Protein AF-A0A953YJP1-F1 (afdb_monomer)

Radius of gyration: 21.1 Å; Cα contacts (8 Å, |Δi|>4): 18; chains: 1; bounding box: 55×34×47 Å

Mean predicted aligned error: 8.3 Å

pLDDT: mean 89.08, std 8.79, range [51.78, 98.38]

Sequence (88 aa):
MSVARPVTFSLVALALLLILGVALALQHPRFGAAPKGERLASLQGSPHYADGAFHNAVETPVLLDGESVPSIIVGNLLGRRENLRPEG

Solvent-accessible surface area (backbone atoms only — not comparable to full-atom values): 5729 Å² total; per-residue (Å²): 132,76,68,64,58,63,53,51,52,52,52,52,53,51,50,52,52,52,52,51,52,51,58,55,57,62,67,35,73,91,75,53,75,83,73,54,70,70,60,34,53,57,51,58,71,34,96,44,37,53,98,93,42,80,51,67,96,60,90,74,68,96,56,60,92,95,57,46,74,67,56,50,53,51,45,68,74,74,50,87,79,77,78,89,58,80,86,128

Secondary structure (DSSP, 8-state):
--THHHHHHHHHHHHHHHHHHHHHHHTSGGG-----HHHHHHHHTSTTEETTEE--SS---SS-TT--HHHHHHHHHHS--S-SS---

Structure (mmCIF, N/CA/C/O backbone):
data_AF-A0A953YJP1-F1
#
_entry.id   AF-A0A953YJP1-F1
#
loop_
_atom_site.group_PDB
_atom_site.id
_atom_site.type_symbol
_atom_site.label_atom_id
_atom_site.label_alt_id
_atom_site.label_comp_id
_atom_site.label_asym_id
_atom_site.label_entity_id
_atom_site.label_seq_id
_atom_site.pdbx_PDB_ins_code
_atom_site.Cartn_x
_atom_site.Cartn_y
_atom_site.Cartn_z
_atom_site.occupancy
_atom_site.B_iso_or_equiv
_atom_site.auth_seq_id
_atom_site.auth_comp_id
_atom_site.auth_asym_id
_atom_site.auth_atom_id
_atom_site.pdbx_PDB_model_num
ATOM 1 N N . MET A 1 1 ? 34.350 -5.633 -26.068 1.00 51.78 1 MET A N 1
ATOM 2 C CA . MET A 1 1 ? 33.754 -5.446 -24.723 1.00 51.78 1 MET A CA 1
ATOM 3 C C . MET A 1 1 ? 32.238 -5.507 -24.878 1.00 51.78 1 MET A C 1
ATOM 5 O O . MET A 1 1 ? 31.708 -4.748 -25.673 1.00 51.78 1 MET A O 1
ATOM 9 N N . SER A 1 2 ? 31.556 -6.466 -24.241 1.00 55.75 2 SER A N 1
ATOM 10 C CA . SER A 1 2 ? 30.112 -6.689 -24.440 1.00 55.75 2 SER A CA 1
ATOM 11 C C . SER A 1 2 ? 29.284 -5.589 -23.764 1.00 55.75 2 SER A C 1
ATOM 13 O O . SER A 1 2 ? 29.287 -5.469 -22.538 1.00 55.75 2 SER A O 1
ATOM 15 N N . VAL A 1 3 ? 28.574 -4.797 -24.572 1.00 64.19 3 VAL A N 1
ATOM 16 C CA . VAL A 1 3 ? 27.705 -3.675 -24.159 1.00 64.19 3 VAL A CA 1
ATOM 17 C C . VAL A 1 3 ? 26.516 -4.142 -23.297 1.00 64.19 3 VAL A C 1
ATOM 19 O O . VAL A 1 3 ? 25.918 -3.353 -22.575 1.00 64.19 3 VAL A O 1
ATOM 22 N N . ALA A 1 4 ? 26.215 -5.444 -23.272 1.00 69.00 4 ALA A N 1
ATOM 23 C CA . ALA A 1 4 ? 25.119 -6.000 -22.479 1.00 69.00 4 ALA A CA 1
ATOM 24 C C . ALA A 1 4 ? 25.324 -5.853 -20.957 1.00 69.00 4 ALA A C 1
ATOM 26 O O . ALA A 1 4 ? 24.359 -5.686 -20.212 1.00 69.00 4 ALA A O 1
ATOM 27 N N . ARG A 1 5 ? 26.577 -5.875 -20.478 1.00 75.12 5 ARG A N 1
ATOM 28 C CA . ARG A 1 5 ? 26.886 -5.747 -19.042 1.00 75.12 5 ARG A CA 1
ATOM 29 C C . ARG A 1 5 ? 26.532 -4.358 -18.489 1.00 75.12 5 ARG A C 1
ATOM 31 O O . ARG A 1 5 ? 25.759 -4.317 -17.536 1.00 75.12 5 ARG A O 1
ATOM 38 N N . PRO A 1 6 ? 27.007 -3.231 -19.063 1.00 80.75 6 PRO A N 1
ATOM 39 C CA . PRO A 1 6 ? 26.647 -1.904 -18.560 1.00 80.75 6 PRO A CA 1
ATOM 40 C C . PRO A 1 6 ? 25.145 -1.615 -18.668 1.00 80.75 6 PRO A C 1
ATOM 42 O O . PRO A 1 6 ? 24.579 -1.084 -17.720 1.00 80.75 6 PRO A O 1
ATOM 45 N N . VAL A 1 7 ? 24.476 -2.043 -19.747 1.00 88.75 7 VAL A N 1
ATOM 46 C CA . VAL A 1 7 ? 23.016 -1.876 -19.897 1.00 88.75 7 VAL A CA 1
ATOM 47 C C . VAL A 1 7 ? 22.253 -2.592 -18.780 1.00 88.75 7 VAL A C 1
ATOM 49 O O . VAL A 1 7 ? 21.346 -2.016 -18.185 1.00 88.75 7 VAL A O 1
ATOM 52 N N . THR A 1 8 ? 22.658 -3.818 -18.439 1.00 91.56 8 THR A N 1
ATOM 53 C CA . THR A 1 8 ? 22.049 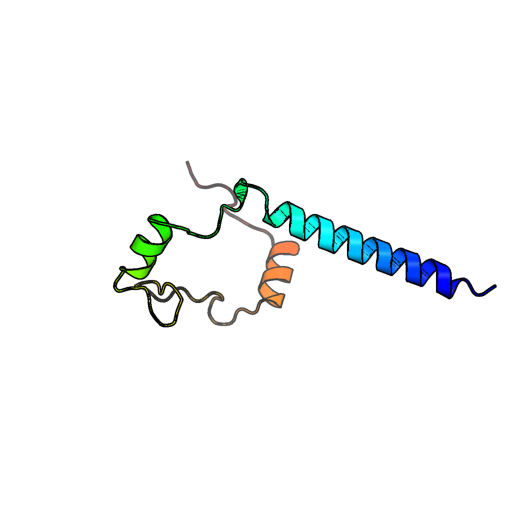-4.568 -17.331 1.00 91.56 8 THR A CA 1
ATOM 54 C C . THR A 1 8 ? 22.223 -3.828 -16.002 1.00 91.56 8 THR A C 1
ATOM 56 O O . THR A 1 8 ? 21.257 -3.681 -15.256 1.00 91.56 8 THR A O 1
ATOM 59 N N . PHE A 1 9 ? 23.418 -3.295 -15.719 1.00 93.44 9 PHE A N 1
ATOM 60 C CA . PHE A 1 9 ? 23.653 -2.513 -14.500 1.00 93.44 9 PHE A CA 1
ATOM 61 C C . PHE A 1 9 ? 22.809 -1.234 -14.453 1.00 93.44 9 PHE A C 1
ATOM 63 O O . PHE A 1 9 ? 22.241 -0.928 -13.407 1.00 93.44 9 PHE A O 1
ATOM 70 N N . SER A 1 10 ? 22.676 -0.516 -15.571 1.00 94.44 10 SER A N 1
ATOM 71 C CA . SER A 1 10 ? 21.833 0.682 -15.648 1.00 94.44 10 SER A CA 1
ATOM 72 C C . SER A 1 10 ? 20.356 0.375 -15.395 1.00 94.44 10 SER A C 1
ATOM 74 O O . SER A 1 10 ? 19.700 1.114 -14.665 1.00 94.44 10 SER A O 1
ATOM 76 N N . LEU A 1 11 ? 19.834 -0.725 -15.946 1.00 96.31 11 LEU A N 1
ATOM 77 C CA . LEU A 1 11 ? 18.446 -1.142 -15.720 1.00 96.31 11 LEU A CA 1
ATOM 78 C C . LE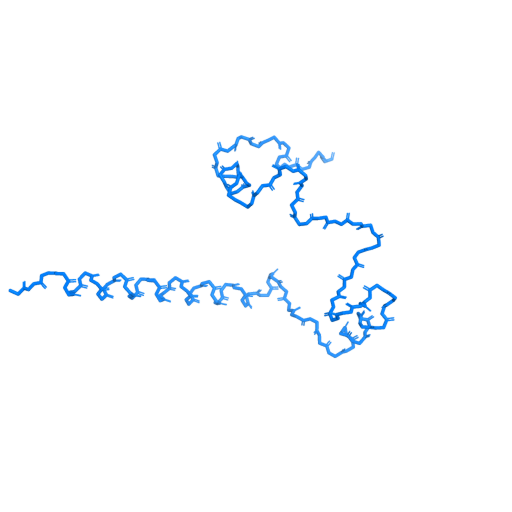U A 1 11 ? 18.193 -1.529 -14.260 1.00 96.31 11 LEU A C 1
ATOM 80 O O . LEU A 1 11 ? 17.190 -1.113 -13.683 1.00 96.31 11 LEU A O 1
ATOM 84 N N . VAL A 1 12 ? 19.116 -2.272 -13.644 1.00 96.75 12 VAL A N 1
ATOM 85 C CA . VAL A 1 12 ? 19.021 -2.625 -12.220 1.00 96.75 12 VAL A CA 1
ATOM 86 C C . VAL A 1 12 ? 19.079 -1.370 -11.349 1.00 96.75 12 VAL A C 1
ATOM 88 O O . VAL A 1 12 ? 18.264 -1.224 -10.442 1.00 96.75 12 VAL A O 1
ATOM 91 N N . ALA A 1 13 ? 19.985 -0.434 -11.643 1.00 97.06 13 ALA A N 1
ATOM 92 C CA . ALA A 1 13 ? 20.079 0.826 -10.912 1.00 97.06 13 ALA A CA 1
ATOM 93 C C . ALA A 1 13 ? 18.782 1.646 -11.014 1.00 97.06 13 ALA A C 1
ATOM 95 O O . ALA A 1 13 ? 18.289 2.137 -10.001 1.00 97.06 13 ALA A O 1
ATOM 96 N N . LEU A 1 14 ? 18.190 1.744 -12.210 1.00 97.75 14 LEU A N 1
ATOM 97 C CA . LEU A 1 14 ? 16.908 2.422 -12.405 1.00 97.75 14 LEU A CA 1
ATOM 98 C C . LEU A 1 14 ? 15.781 1.746 -11.612 1.00 97.75 14 LEU A C 1
ATOM 100 O O . LEU A 1 14 ? 15.022 2.432 -10.931 1.00 97.75 14 LEU A O 1
ATOM 104 N N . ALA A 1 15 ? 15.690 0.415 -11.654 1.00 97.81 15 ALA A N 1
ATOM 105 C CA . ALA A 1 15 ? 14.689 -0.329 -10.894 1.00 97.81 15 ALA A CA 1
ATOM 106 C C . ALA A 1 15 ? 14.832 -0.093 -9.381 1.00 97.81 15 ALA A C 1
ATOM 108 O O . ALA A 1 15 ? 13.840 0.176 -8.705 1.00 97.81 15 ALA A O 1
ATOM 109 N N . LEU A 1 16 ? 16.062 -0.116 -8.855 1.00 98.25 16 LEU A N 1
ATOM 110 C CA . LEU A 1 16 ? 16.334 0.173 -7.445 1.00 98.25 16 LEU A CA 1
ATOM 111 C C . LEU A 1 16 ? 15.950 1.609 -7.064 1.00 98.25 16 LEU A C 1
ATOM 113 O O . LEU A 1 16 ? 15.348 1.812 -6.010 1.00 98.25 16 LEU A O 1
ATOM 117 N N . LEU A 1 17 ? 16.240 2.593 -7.921 1.00 98.31 17 LEU A N 1
ATOM 118 C CA . LEU A 1 17 ? 15.836 3.985 -7.696 1.00 98.31 17 LEU A CA 1
ATOM 119 C C . LEU A 1 17 ? 14.312 4.142 -7.665 1.00 98.31 17 LEU A C 1
ATOM 121 O O . LEU A 1 17 ? 13.797 4.855 -6.806 1.00 98.31 17 LEU A O 1
ATOM 125 N N . LEU A 1 18 ? 13.585 3.458 -8.552 1.00 98.38 18 LEU A N 1
ATOM 126 C CA . LEU A 1 18 ? 12.119 3.478 -8.557 1.00 98.38 18 LEU A CA 1
ATOM 127 C C . LEU A 1 18 ? 11.539 2.831 -7.295 1.00 98.38 18 LEU A C 1
ATOM 129 O O . LEU A 1 18 ?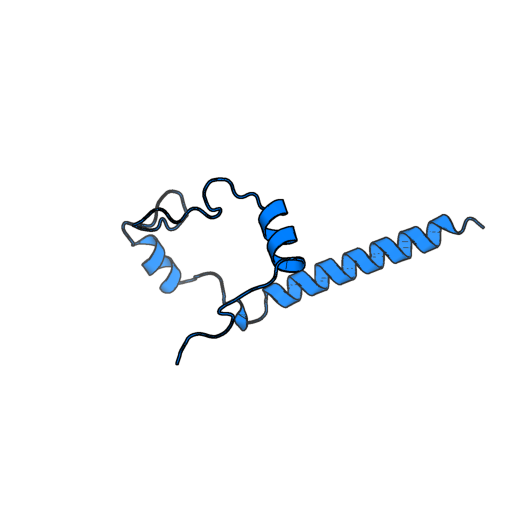 10.655 3.415 -6.671 1.00 98.38 18 LEU A O 1
ATOM 133 N N . ILE A 1 19 ? 12.060 1.670 -6.883 1.00 98.12 19 ILE A N 1
ATOM 134 C CA . ILE A 1 19 ? 11.639 0.993 -5.646 1.00 98.12 19 ILE A CA 1
ATOM 135 C C . ILE A 1 19 ? 11.872 1.903 -4.437 1.00 98.12 19 ILE A C 1
ATOM 137 O O . ILE A 1 19 ? 10.972 2.077 -3.615 1.00 98.12 19 ILE A O 1
ATOM 141 N N . LEU A 1 20 ? 13.051 2.525 -4.349 1.00 97.94 20 LEU A N 1
ATOM 142 C CA . LEU A 1 20 ? 13.375 3.459 -3.275 1.00 97.94 20 LEU A CA 1
ATOM 143 C C . LEU A 1 20 ? 12.439 4.674 -3.287 1.00 97.94 20 LEU A C 1
ATOM 145 O O . LEU A 1 20 ? 11.927 5.067 -2.240 1.00 97.94 20 LEU A O 1
ATOM 149 N N . GLY A 1 21 ? 12.172 5.239 -4.466 1.00 97.12 21 GLY A N 1
ATOM 150 C CA . GLY A 1 21 ? 11.245 6.355 -4.629 1.00 97.12 21 GLY A CA 1
ATOM 151 C C . GLY A 1 21 ? 9.834 6.019 -4.146 1.00 97.12 21 GLY A C 1
ATOM 152 O O . GLY A 1 21 ? 9.250 6.793 -3.389 1.00 97.12 21 GLY A O 1
ATOM 153 N N . VAL A 1 22 ? 9.306 4.847 -4.514 1.00 96.12 22 VAL A N 1
ATOM 154 C CA . VAL A 1 22 ? 7.996 4.367 -4.041 1.00 96.12 22 VAL A CA 1
ATOM 155 C C . VAL A 1 22 ? 8.000 4.163 -2.526 1.00 96.12 22 VAL A C 1
ATOM 157 O O . VAL A 1 22 ? 7.075 4.615 -1.855 1.00 96.12 22 VAL A O 1
ATOM 160 N N . ALA A 1 23 ? 9.041 3.540 -1.967 1.00 95.00 23 ALA A N 1
ATOM 161 C CA . ALA A 1 23 ? 9.142 3.310 -0.527 1.00 95.00 23 ALA A CA 1
ATOM 162 C C . ALA A 1 23 ? 9.111 4.626 0.270 1.00 95.00 23 ALA A C 1
ATOM 164 O O . ALA A 1 23 ? 8.375 4.735 1.250 1.00 95.00 23 ALA A O 1
ATOM 165 N N . LEU A 1 24 ? 9.850 5.644 -0.185 1.00 94.50 24 LEU A N 1
ATOM 166 C CA . LEU A 1 24 ? 9.843 6.975 0.427 1.00 94.50 24 LEU A CA 1
ATOM 167 C C . LEU A 1 24 ? 8.499 7.691 0.234 1.00 94.50 24 LEU A C 1
ATOM 169 O O . LEU A 1 24 ? 8.002 8.329 1.160 1.00 94.50 24 LEU A O 1
ATOM 173 N N . ALA A 1 25 ? 7.881 7.567 -0.944 1.00 93.19 25 ALA A N 1
ATOM 174 C CA . ALA A 1 25 ? 6.579 8.167 -1.217 1.00 93.19 25 ALA A CA 1
ATOM 175 C C . ALA A 1 25 ? 5.490 7.608 -0.288 1.00 93.19 25 ALA A C 1
ATOM 177 O O . ALA A 1 25 ? 4.704 8.382 0.254 1.00 93.19 25 ALA A O 1
ATOM 178 N N . LEU A 1 26 ? 5.477 6.294 -0.042 1.00 91.50 26 LEU A N 1
ATOM 179 C CA . LEU A 1 26 ? 4.524 5.645 0.869 1.00 91.50 26 LEU A CA 1
ATOM 180 C C . LEU A 1 26 ? 4.714 6.050 2.340 1.00 91.50 26 LEU A C 1
ATOM 182 O O . LEU A 1 26 ? 3.783 5.922 3.129 1.00 91.50 26 LEU A O 1
ATOM 186 N N . GLN A 1 27 ? 5.886 6.569 2.715 1.00 90.81 27 GLN A N 1
ATOM 187 C CA . GLN A 1 27 ? 6.145 7.116 4.053 1.00 90.81 27 GLN A CA 1
ATOM 188 C C . GLN A 1 27 ? 5.700 8.579 4.205 1.00 90.81 27 GLN A C 1
ATOM 190 O O . GLN A 1 27 ? 5.801 9.147 5.295 1.00 90.81 27 GLN A O 1
ATOM 195 N N . HIS A 1 28 ? 5.216 9.218 3.137 1.00 91.56 28 HIS A N 1
ATOM 196 C CA . HIS A 1 28 ? 4.795 10.611 3.185 1.00 91.56 28 HIS A CA 1
ATOM 197 C C . HIS A 1 28 ? 3.541 10.785 4.074 1.00 91.56 28 HIS A C 1
ATOM 199 O O . HIS A 1 28 ? 2.569 10.048 3.892 1.00 91.56 28 HIS A O 1
ATOM 205 N N . PRO A 1 29 ? 3.466 11.810 4.953 1.00 88.62 29 PRO A N 1
ATOM 206 C CA . PRO A 1 29 ? 2.356 11.987 5.903 1.00 88.62 29 PRO A CA 1
ATOM 207 C C . PRO A 1 29 ? 0.951 12.019 5.284 1.00 88.62 29 PRO A C 1
ATOM 209 O O . PRO A 1 29 ? -0.022 11.664 5.941 1.00 88.62 29 PRO A O 1
ATOM 212 N N . ARG A 1 30 ? 0.836 12.415 4.008 1.00 90.75 30 ARG A N 1
ATOM 213 C CA . ARG A 1 30 ? -0.429 12.413 3.244 1.00 90.75 30 ARG A CA 1
ATOM 214 C C . ARG A 1 30 ? -1.065 11.018 3.129 1.00 90.75 30 ARG A C 1
ATOM 216 O O . ARG A 1 30 ? -2.283 10.943 3.035 1.00 90.75 30 ARG A O 1
ATOM 223 N N . PHE A 1 31 ? -0.274 9.943 3.140 1.00 90.00 31 PHE A N 1
ATOM 224 C CA . PHE A 1 31 ? -0.791 8.567 3.135 1.00 90.00 31 PHE A CA 1
ATOM 225 C C . PHE A 1 31 ? -1.236 8.090 4.526 1.00 90.00 31 PHE A C 1
ATOM 227 O O . PHE A 1 31 ? -1.894 7.060 4.642 1.00 90.00 31 PHE A O 1
ATOM 234 N N . GLY A 1 32 ? -0.929 8.855 5.576 1.00 88.81 32 GLY A N 1
ATOM 235 C CA . GLY A 1 32 ? -1.212 8.483 6.955 1.00 88.81 32 GLY A CA 1
ATOM 236 C C . GLY A 1 32 ? -0.202 7.485 7.523 1.00 88.81 32 GLY A C 1
ATOM 237 O O . GLY A 1 32 ? 0.753 7.072 6.870 1.00 88.81 32 GLY A O 1
ATOM 238 N N . ALA A 1 33 ? -0.405 7.121 8.786 1.00 87.62 33 ALA A N 1
ATOM 239 C CA . ALA A 1 33 ? 0.422 6.156 9.497 1.00 87.62 33 ALA A CA 1
ATOM 240 C C . ALA A 1 33 ? -0.423 4.960 9.937 1.00 87.62 33 ALA A C 1
ATOM 242 O O . ALA A 1 33 ? -1.617 5.097 10.211 1.00 87.62 33 ALA A O 1
ATOM 243 N N . ALA A 1 34 ? 0.215 3.794 10.064 1.00 89.50 34 ALA A N 1
ATOM 244 C CA . ALA A 1 34 ? -0.420 2.638 10.684 1.00 89.50 34 ALA A CA 1
ATOM 245 C C . ALA A 1 34 ? -0.889 2.987 12.113 1.00 89.50 34 ALA A C 1
ATOM 247 O O . ALA A 1 34 ? -0.170 3.697 12.830 1.00 89.50 34 ALA A O 1
ATOM 248 N N . PRO A 1 35 ? -2.067 2.499 12.547 1.00 91.19 35 PRO A N 1
ATOM 249 C CA . PRO A 1 35 ? -2.580 2.774 13.882 1.00 91.19 35 PRO A CA 1
ATOM 250 C C . PRO A 1 35 ? -1.646 2.193 14.950 1.00 91.19 35 PRO A C 1
ATOM 252 O O . PRO A 1 35 ? -1.149 1.076 14.823 1.00 91.19 35 PRO A O 1
ATOM 255 N N . LYS A 1 36 ? -1.405 2.962 16.015 1.00 93.88 36 LYS A N 1
ATOM 256 C CA . LYS A 1 36 ? -0.546 2.587 17.152 1.00 93.88 36 LYS A CA 1
ATOM 257 C C . LYS A 1 36 ? -1.165 3.074 18.464 1.00 93.88 36 LYS A C 1
ATOM 259 O O . LYS A 1 36 ? -2.013 3.966 18.447 1.00 93.88 36 LYS A O 1
ATOM 264 N N . GLY A 1 37 ? -0.724 2.508 19.589 1.00 95.81 37 GLY A N 1
ATOM 265 C CA . GLY A 1 37 ? -1.143 2.930 20.932 1.00 95.81 37 GLY A CA 1
ATOM 266 C C . GLY A 1 37 ? -2.663 2.906 21.110 1.00 95.81 37 GLY A C 1
ATOM 267 O O . GLY A 1 37 ? -3.322 1.959 20.685 1.00 95.81 37 GLY A O 1
ATOM 268 N N . GLU A 1 38 ? -3.222 3.973 21.680 1.00 95.50 38 GLU A N 1
ATOM 269 C CA . GLU A 1 38 ? -4.666 4.112 21.925 1.00 95.50 38 GLU A CA 1
ATOM 270 C C . GLU A 1 38 ? -5.512 3.962 20.653 1.00 95.50 38 GLU A C 1
ATOM 272 O O . GLU A 1 38 ? -6.574 3.343 20.686 1.00 95.50 38 GLU A O 1
ATOM 277 N N . ARG A 1 39 ? -5.025 4.457 19.504 1.00 93.25 39 ARG A N 1
ATOM 278 C CA . ARG A 1 39 ? -5.722 4.315 18.215 1.00 93.25 39 ARG A CA 1
ATOM 279 C C . ARG A 1 39 ? -5.865 2.845 17.824 1.00 93.25 39 ARG A C 1
ATOM 281 O O . ARG A 1 39 ? -6.917 2.446 17.336 1.00 93.25 39 ARG A O 1
ATOM 288 N N . LEU A 1 40 ? -4.810 2.055 18.026 1.00 95.19 40 LEU A N 1
ATOM 289 C CA . LEU A 1 40 ? -4.824 0.623 17.738 1.00 95.19 40 LEU A CA 1
ATOM 290 C C . LEU A 1 40 ? -5.713 -0.128 18.730 1.00 95.19 40 LEU A C 1
ATOM 292 O O . LEU A 1 40 ? -6.533 -0.929 18.299 1.00 95.19 40 LEU A O 1
ATOM 296 N N . ALA A 1 41 ? -5.610 0.176 20.026 1.00 95.44 41 ALA A N 1
ATOM 297 C CA . ALA A 1 41 ? -6.448 -0.444 21.052 1.00 95.44 41 ALA A CA 1
ATOM 298 C C . ALA A 1 41 ? -7.943 -0.172 20.810 1.00 95.44 41 ALA A C 1
ATOM 300 O O . ALA A 1 41 ? -8.764 -1.080 20.904 1.00 95.44 41 ALA A O 1
ATOM 301 N N . SER A 1 42 ? -8.293 1.057 20.419 1.00 94.25 42 SER A N 1
ATOM 302 C CA . SER A 1 42 ? -9.661 1.422 20.039 1.00 94.25 42 SER A CA 1
ATOM 303 C C . SER A 1 42 ? -10.155 0.644 18.816 1.00 94.25 42 SER A C 1
ATOM 305 O O . SER A 1 42 ? -11.302 0.205 18.810 1.00 94.25 42 SER A O 1
ATOM 307 N N . LEU A 1 43 ? -9.306 0.448 17.800 1.00 94.12 43 LEU A N 1
ATOM 308 C CA . LEU A 1 43 ? -9.656 -0.365 16.632 1.00 94.12 43 LEU A CA 1
ATOM 309 C C . LEU A 1 43 ? -9.860 -1.834 17.012 1.00 94.12 43 LEU A C 1
ATOM 311 O O . LEU A 1 43 ? -10.856 -2.420 16.607 1.00 94.12 43 LEU A O 1
ATOM 315 N N . GLN A 1 44 ? -8.955 -2.404 17.810 1.00 95.06 44 GLN A N 1
ATOM 316 C CA . GLN A 1 44 ? -8.999 -3.807 18.236 1.00 95.06 44 GLN A CA 1
ATOM 317 C C . GLN A 1 44 ? -10.160 -4.118 19.188 1.00 95.06 44 GLN A C 1
ATOM 319 O O . GLN A 1 44 ? -10.656 -5.238 19.190 1.00 95.06 44 GLN A O 1
ATOM 324 N N . GLY A 1 45 ? -10.610 -3.141 19.979 1.00 95.56 45 GLY A N 1
ATOM 325 C CA . GLY A 1 45 ? -11.790 -3.277 20.838 1.00 95.56 45 GLY A CA 1
ATOM 326 C C . GLY A 1 45 ? -13.125 -3.184 20.093 1.00 95.56 45 GLY A C 1
ATOM 327 O O . GLY A 1 45 ? -14.176 -3.362 20.706 1.00 95.56 45 GLY A O 1
ATOM 328 N N . SER A 1 46 ? -13.111 -2.880 18.792 1.00 95.00 46 SER A N 1
ATOM 329 C CA . SER A 1 46 ? -14.322 -2.832 17.977 1.00 95.00 46 SER A CA 1
ATOM 330 C C . SER A 1 46 ? -14.893 -4.239 17.758 1.00 95.00 46 SER A C 1
ATOM 332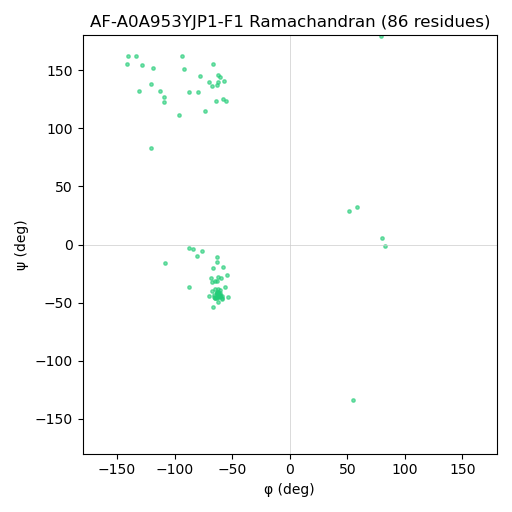 O O . SER A 1 46 ? -14.130 -5.139 17.412 1.00 95.00 46 SER A O 1
ATOM 334 N N . PRO A 1 47 ? -16.227 -4.430 17.806 1.00 94.44 47 PRO A N 1
ATOM 335 C CA . PRO A 1 47 ? -16.871 -5.682 17.387 1.00 94.44 47 PRO A CA 1
ATOM 336 C C . PRO A 1 47 ? -16.569 -6.078 15.934 1.00 94.44 47 PRO A C 1
ATOM 338 O O . PRO A 1 47 ? -16.754 -7.225 15.545 1.00 94.44 47 PRO A O 1
ATOM 341 N N . HIS A 1 48 ? -16.125 -5.112 15.128 1.00 95.31 48 HIS A N 1
ATOM 342 C CA . HIS A 1 48 ? -15.760 -5.288 13.727 1.00 95.31 48 HIS A CA 1
ATOM 343 C C . HIS A 1 48 ? -14.301 -5.707 13.516 1.00 95.31 48 HIS A C 1
ATOM 345 O O . HIS A 1 48 ? -13.887 -5.899 12.377 1.00 95.31 48 HIS A O 1
ATOM 351 N N . TYR A 1 49 ? -13.500 -5.821 14.574 1.00 95.06 49 TYR A N 1
ATOM 352 C CA . TYR A 1 49 ? -12.125 -6.287 14.463 1.00 95.06 49 TYR A CA 1
ATOM 353 C C . TYR A 1 49 ? -12.056 -7.788 14.759 1.00 95.06 49 TYR A C 1
ATOM 355 O O . TYR A 1 49 ? -12.270 -8.216 15.892 1.00 95.06 49 TYR A O 1
ATOM 363 N N . ALA A 1 50 ? -11.756 -8.583 13.737 1.00 93.62 50 ALA A N 1
ATOM 364 C CA . ALA A 1 50 ? -11.642 -10.037 13.812 1.00 93.62 50 ALA A CA 1
ATOM 365 C C . ALA A 1 50 ? -10.473 -10.499 12.933 1.00 93.62 50 ALA A C 1
ATOM 367 O O . ALA A 1 50 ? -10.044 -9.777 12.039 1.00 93.62 50 ALA A O 1
ATOM 368 N N . ASP A 1 51 ? -9.886 -11.657 13.235 1.00 92.62 51 ASP A N 1
ATOM 369 C CA . ASP A 1 51 ? -8.821 -12.270 12.420 1.00 92.62 51 ASP A CA 1
ATOM 370 C C . ASP A 1 51 ? -7.628 -11.344 12.085 1.00 92.62 51 ASP A C 1
ATOM 372 O O . ASP A 1 51 ? -6.947 -11.493 11.072 1.00 92.62 51 ASP A O 1
ATOM 376 N N . GLY A 1 52 ? -7.347 -10.372 12.962 1.00 90.94 52 GLY A N 1
ATOM 377 C CA . GLY A 1 52 ? -6.252 -9.411 12.798 1.00 90.94 52 GLY A CA 1
ATOM 378 C C . GLY A 1 52 ? -6.548 -8.237 11.855 1.00 90.94 52 GLY A C 1
ATOM 379 O O . GLY A 1 52 ? -5.656 -7.412 11.624 1.00 90.94 52 GLY A O 1
ATOM 380 N N . ALA A 1 53 ? -7.776 -8.105 11.351 1.00 90.88 53 ALA A N 1
ATOM 381 C CA . ALA A 1 53 ? -8.192 -7.035 10.452 1.00 90.88 53 ALA A CA 1
ATOM 382 C C . ALA A 1 53 ? -9.528 -6.404 10.875 1.00 90.88 53 ALA A C 1
ATOM 384 O O . ALA A 1 53 ? -10.299 -6.944 11.662 1.00 90.88 53 ALA A O 1
ATOM 385 N N . PHE A 1 54 ? -9.794 -5.209 10.352 1.00 92.06 54 PHE A N 1
ATOM 386 C CA . PHE A 1 54 ? -11.097 -4.573 10.500 1.00 92.06 54 PHE A CA 1
ATOM 387 C C . PHE A 1 54 ? -12.016 -5.023 9.363 1.00 92.06 54 PHE A C 1
ATOM 389 O O . PHE A 1 54 ? -11.638 -4.939 8.194 1.00 92.06 54 PHE A O 1
ATOM 396 N N . HIS A 1 55 ? -13.228 -5.440 9.707 1.00 92.12 55 HIS A N 1
ATOM 397 C CA . HIS A 1 55 ? -14.265 -5.858 8.775 1.00 92.12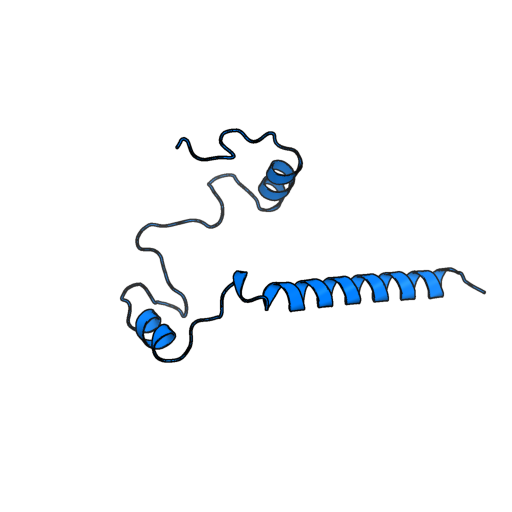 55 HIS A CA 1
ATOM 398 C C . HIS A 1 55 ? -15.385 -4.817 8.745 1.00 92.12 55 HIS A C 1
ATOM 400 O O . HIS A 1 55 ? -15.992 -4.509 9.767 1.00 92.12 55 HIS A O 1
ATOM 406 N N . ASN A 1 56 ? -15.685 -4.270 7.567 1.00 91.94 56 ASN A N 1
ATOM 407 C CA . ASN A 1 56 ? -16.800 -3.335 7.418 1.00 91.94 56 ASN A CA 1
ATOM 408 C C . ASN A 1 56 ? -18.134 -4.020 7.757 1.00 91.94 56 ASN A C 1
ATOM 410 O O . ASN A 1 56 ? -18.329 -5.195 7.459 1.00 91.94 56 ASN A O 1
ATOM 414 N N . ALA A 1 57 ? -19.074 -3.269 8.340 1.00 90.62 57 ALA A N 1
ATOM 415 C CA . ALA A 1 57 ? -20.414 -3.778 8.649 1.00 90.62 57 ALA A CA 1
ATOM 416 C C . ALA A 1 57 ? -21.201 -4.187 7.389 1.00 90.62 57 ALA A C 1
ATOM 418 O O . ALA A 1 57 ? -22.021 -5.098 7.438 1.00 90.62 57 ALA A O 1
ATOM 419 N N . VAL A 1 58 ? -20.940 -3.504 6.271 1.00 90.88 58 VAL A N 1
ATOM 420 C CA . VAL A 1 58 ? -21.432 -3.852 4.936 1.00 90.88 58 VAL A CA 1
ATOM 421 C C . VAL A 1 58 ? -20.235 -4.278 4.104 1.00 90.88 58 VAL A C 1
ATOM 423 O O . VAL A 1 58 ? -19.215 -3.581 4.085 1.00 90.88 58 VAL A O 1
ATOM 426 N N . GLU A 1 59 ? -20.360 -5.408 3.415 1.00 85.94 59 GLU A N 1
ATOM 427 C CA . GLU A 1 59 ? -19.307 -5.906 2.541 1.00 85.94 59 GLU A CA 1
ATOM 428 C C . GLU A 1 59 ? -18.925 -4.835 1.514 1.00 85.94 59 GLU A C 1
ATOM 430 O O . GLU A 1 59 ? -19.761 -4.285 0.801 1.00 85.94 59 GLU A O 1
ATOM 435 N N . THR A 1 60 ? -17.643 -4.483 1.504 1.00 86.06 60 THR A N 1
ATOM 436 C CA . THR A 1 60 ? -17.074 -3.529 0.553 1.00 86.06 60 THR A CA 1
ATOM 437 C C . THR A 1 60 ? -15.995 -4.281 -0.203 1.00 86.06 60 THR A C 1
ATOM 439 O O . THR A 1 60 ? -14.833 -4.260 0.219 1.00 86.06 60 THR A O 1
ATOM 442 N N . PRO A 1 61 ? -16.371 -5.043 -1.242 1.00 85.88 61 PRO A N 1
ATOM 443 C CA . PRO A 1 61 ? -15.399 -5.840 -1.957 1.00 85.88 61 PRO A CA 1
ATOM 444 C C . PRO A 1 61 ? -14.370 -4.899 -2.591 1.00 85.88 61 PRO A C 1
ATOM 446 O O . PRO A 1 61 ? -14.693 -3.814 -3.074 1.00 85.88 61 PRO A O 1
ATOM 449 N N . VAL A 1 62 ? -13.099 -5.301 -2.544 1.00 84.75 62 VAL A N 1
ATOM 450 C CA . VAL A 1 62 ? -11.990 -4.500 -3.094 1.00 84.75 62 VAL A CA 1
ATOM 451 C C . VAL A 1 62 ? -12.147 -4.312 -4.608 1.00 84.75 62 VAL A C 1
ATOM 453 O O . VAL A 1 62 ? -11.684 -3.320 -5.165 1.00 84.75 62 VAL A O 1
ATOM 456 N N . LEU A 1 63 ? -12.801 -5.270 -5.263 1.00 89.38 63 LEU A N 1
ATOM 457 C CA . LEU A 1 63 ? -13.128 -5.270 -6.682 1.00 89.38 63 LEU A CA 1
ATOM 458 C C . LEU A 1 63 ? -14.646 -5.360 -6.823 1.00 89.38 63 LEU A C 1
ATOM 460 O O . LEU A 1 63 ? -15.275 -6.140 -6.113 1.00 89.38 63 LEU A O 1
ATOM 464 N N . LEU A 1 64 ? -15.220 -4.585 -7.741 1.00 84.88 64 LEU A N 1
ATOM 465 C CA . LEU A 1 64 ? -16.620 -4.754 -8.121 1.00 84.88 64 LEU A CA 1
ATOM 466 C C . LEU A 1 64 ? -16.814 -6.095 -8.840 1.00 84.88 64 LEU A C 1
ATOM 468 O O . LEU A 1 64 ? -15.883 -6.633 -9.447 1.00 84.88 64 LEU A O 1
ATOM 472 N N . ASP A 1 65 ? -18.035 -6.622 -8.796 1.00 83.75 65 ASP A N 1
ATOM 473 C CA . ASP A 1 65 ? -18.365 -7.880 -9.460 1.00 83.75 65 ASP A CA 1
ATOM 474 C C . ASP A 1 65 ? -18.067 -7.810 -10.963 1.00 83.75 65 ASP A C 1
ATOM 476 O O . ASP A 1 65 ? -18.535 -6.926 -11.680 1.00 83.75 65 ASP A O 1
ATOM 480 N N . GLY A 1 66 ? -17.269 -8.765 -11.445 1.00 85.69 66 GLY A N 1
ATOM 481 C CA . GLY A 1 66 ? -16.830 -8.824 -12.841 1.00 85.69 66 GLY A CA 1
ATOM 482 C C . GLY A 1 66 ? -15.620 -7.944 -13.173 1.00 85.69 66 GLY A C 1
ATOM 483 O O . GLY A 1 66 ? -15.140 -7.998 -14.308 1.00 85.69 66 GLY A O 1
ATOM 484 N N . GLU A 1 67 ? -15.082 -7.183 -12.215 1.00 88.75 67 GLU A N 1
ATOM 485 C CA . GLU A 1 67 ? -13.849 -6.423 -12.402 1.00 88.75 67 GLU A CA 1
ATOM 486 C C . GLU A 1 67 ? -12.599 -7.197 -11.971 1.00 88.75 67 GLU A C 1
ATOM 488 O O . GLU A 1 67 ? -12.594 -8.042 -11.077 1.00 88.75 67 GLU A O 1
ATOM 493 N N . SER A 1 68 ? -11.488 -6.866 -12.622 1.00 91.38 68 SER A N 1
ATOM 494 C CA . SER A 1 68 ? -10.163 -7.384 -12.311 1.00 91.38 68 SER A CA 1
ATOM 495 C C . SER A 1 68 ? -9.183 -6.226 -12.148 1.00 91.38 68 SER A C 1
ATOM 497 O O . SER A 1 68 ? -9.346 -5.162 -12.745 1.00 91.38 68 SER A O 1
ATOM 499 N N . VAL A 1 69 ? -8.108 -6.433 -11.388 1.00 92.94 69 VAL A N 1
ATOM 500 C CA . VAL A 1 69 ? -7.067 -5.404 -11.224 1.00 92.94 69 VAL A CA 1
ATOM 501 C C . VAL A 1 69 ? -6.532 -4.894 -12.579 1.00 92.94 69 VAL A C 1
ATOM 503 O O . VAL A 1 69 ? -6.455 -3.676 -12.754 1.00 92.94 69 VAL A O 1
ATOM 506 N N . PRO A 1 70 ? -6.222 -5.748 -13.581 1.00 93.31 70 PRO A N 1
ATOM 507 C CA . PRO A 1 70 ? -5.789 -5.266 -14.892 1.00 93.31 70 PRO A CA 1
ATOM 508 C C . PRO A 1 70 ? -6.854 -4.442 -15.621 1.00 93.31 70 PRO A C 1
ATOM 510 O O . PRO A 1 70 ? -6.515 -3.410 -16.201 1.00 93.31 70 PRO A O 1
ATOM 513 N N . SER A 1 71 ? -8.128 -4.854 -15.583 1.00 90.56 71 SER A N 1
ATOM 514 C CA . SER A 1 71 ? -9.201 -4.107 -16.254 1.00 90.56 71 SER A CA 1
ATOM 515 C C . SER A 1 71 ? -9.397 -2.727 -15.629 1.00 90.56 71 SER A C 1
ATOM 517 O O . SER A 1 71 ? -9.564 -1.755 -16.363 1.00 90.56 71 SER A O 1
ATOM 519 N N . ILE A 1 72 ? -9.277 -2.618 -14.302 1.00 90.81 72 ILE A N 1
ATOM 520 C CA . ILE A 1 72 ? -9.324 -1.338 -13.583 1.00 90.81 72 ILE A CA 1
ATOM 521 C C . ILE A 1 72 ? -8.144 -0.450 -13.973 1.00 90.81 72 ILE A C 1
ATOM 523 O O . ILE A 1 72 ? -8.338 0.730 -14.250 1.00 90.81 72 ILE A O 1
ATOM 527 N N . ILE A 1 73 ? -6.918 -0.982 -14.018 1.00 92.31 73 ILE A N 1
ATOM 528 C CA . ILE A 1 73 ? -5.731 -0.191 -14.382 1.00 92.31 73 ILE A CA 1
ATOM 529 C C . ILE A 1 73 ? -5.855 0.335 -15.816 1.00 92.31 73 ILE A C 1
ATOM 531 O O . ILE A 1 73 ? -5.676 1.531 -16.050 1.00 92.31 73 ILE A O 1
ATOM 535 N N . VAL A 1 74 ? -6.193 -0.536 -16.769 1.00 92.81 74 VAL A N 1
ATOM 536 C CA . VAL A 1 74 ? -6.351 -0.154 -18.180 1.00 92.81 74 VAL A CA 1
ATOM 537 C C . VAL A 1 74 ? -7.499 0.843 -18.343 1.00 92.81 74 VAL A C 1
ATOM 539 O O . VAL A 1 74 ? -7.317 1.879 -18.983 1.00 92.81 74 VAL A O 1
ATOM 542 N N . GLY A 1 75 ? -8.648 0.586 -17.712 1.00 90.44 75 GLY A N 1
ATOM 543 C CA . GLY A 1 75 ? -9.796 1.494 -17.719 1.00 90.44 75 GLY A CA 1
ATOM 544 C C . GLY A 1 75 ? -9.472 2.853 -17.097 1.00 90.44 75 GLY A C 1
ATOM 545 O O . GLY A 1 75 ? -9.848 3.888 -17.639 1.00 90.44 75 GLY A O 1
ATOM 546 N N . ASN A 1 76 ? -8.693 2.879 -16.015 1.00 88.94 76 ASN A N 1
ATOM 547 C CA . ASN A 1 76 ? -8.283 4.114 -15.356 1.00 88.94 76 ASN A CA 1
ATOM 548 C C . ASN A 1 76 ? -7.328 4.968 -16.197 1.00 88.94 76 ASN A C 1
ATOM 550 O O . ASN A 1 76 ? -7.365 6.191 -16.044 1.00 88.94 76 ASN A O 1
ATOM 554 N N . LEU A 1 77 ? -6.476 4.345 -17.018 1.00 91.25 77 LEU A N 1
ATOM 555 C CA . LEU A 1 77 ? -5.477 5.025 -17.850 1.00 91.25 77 LEU A CA 1
ATOM 556 C C . LEU A 1 77 ? -6.019 5.448 -19.221 1.00 91.25 77 LEU A C 1
ATOM 558 O O . LEU A 1 77 ? -5.618 6.492 -19.730 1.00 91.25 77 LEU A O 1
ATOM 562 N N . LEU A 1 78 ? -6.894 4.640 -19.826 1.00 93.69 78 LEU A N 1
ATOM 563 C CA . LEU A 1 78 ? -7.380 4.845 -21.198 1.00 93.69 78 LEU A CA 1
ATOM 564 C C . LEU A 1 78 ? -8.845 5.302 -21.269 1.00 93.69 78 LEU A C 1
ATOM 566 O O . LEU A 1 78 ? -9.288 5.775 -22.314 1.00 93.69 78 LEU A O 1
ATOM 570 N N . GL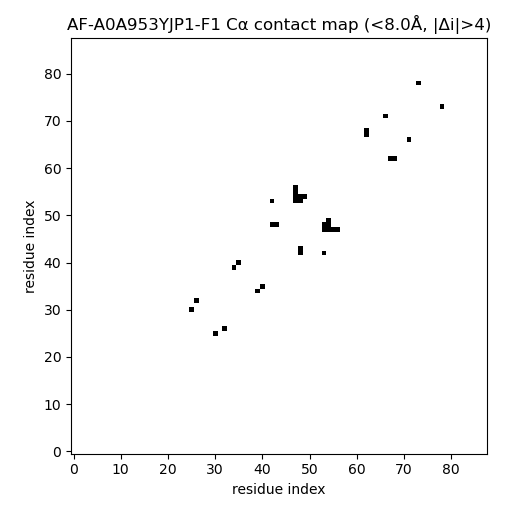Y A 1 79 ? -9.609 5.151 -20.186 1.00 83.19 79 GLY A N 1
ATOM 571 C CA . GLY A 1 79 ? -11.025 5.506 -20.132 1.00 83.19 79 GLY A CA 1
ATOM 572 C C . GLY A 1 79 ? -11.267 7.008 -19.971 1.00 83.19 79 GLY A C 1
ATOM 573 O O . GLY A 1 79 ? -10.538 7.710 -19.267 1.00 83.19 79 GLY A O 1
ATOM 574 N N . ARG A 1 80 ? -12.337 7.514 -20.599 1.00 75.50 80 ARG A N 1
ATOM 575 C CA . ARG A 1 80 ? -12.833 8.881 -20.380 1.00 75.50 80 ARG A CA 1
ATOM 576 C C . ARG A 1 80 ? -13.646 8.910 -19.086 1.00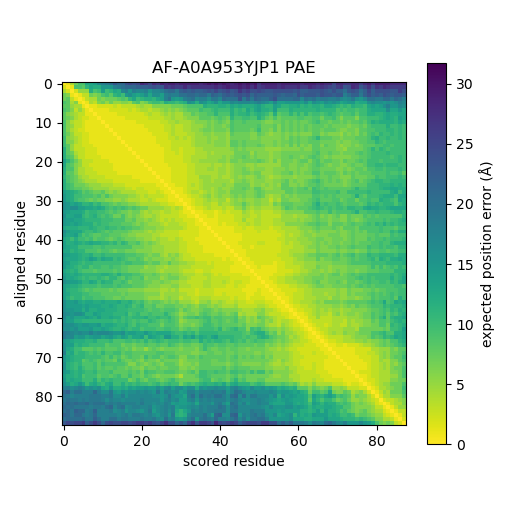 75.50 80 ARG A C 1
ATOM 578 O O . ARG A 1 80 ? -14.510 8.061 -18.898 1.00 75.50 80 ARG A O 1
ATOM 585 N N . ARG A 1 81 ? -13.375 9.878 -18.206 1.00 74.50 81 ARG A N 1
ATOM 586 C CA . ARG A 1 81 ? -14.087 10.011 -16.928 1.00 74.50 81 ARG A CA 1
ATOM 587 C C . ARG A 1 81 ? -14.997 11.224 -16.931 1.00 74.50 81 ARG A C 1
ATOM 589 O O . ARG A 1 81 ? -14.556 12.339 -17.199 1.00 74.50 81 ARG A O 1
ATOM 596 N N . GLU A 1 82 ? -16.251 10.979 -16.604 1.00 79.75 82 GLU A N 1
ATOM 597 C CA . GLU A 1 82 ? -17.250 12.000 -16.314 1.00 79.75 82 GLU A CA 1
ATOM 598 C C . GLU A 1 82 ? -17.273 12.238 -14.793 1.00 79.75 82 GLU A C 1
ATOM 600 O O . GLU A 1 82 ? -16.737 11.432 -14.031 1.00 79.75 82 GLU A O 1
ATOM 605 N N . ASN A 1 83 ? -17.827 13.362 -14.335 1.00 78.81 83 ASN A N 1
ATOM 606 C CA . ASN A 1 83 ? -17.997 13.665 -12.903 1.00 78.81 83 ASN A CA 1
ATOM 607 C C . ASN A 1 83 ? -16.694 13.677 -12.071 1.00 78.81 83 ASN A C 1
ATOM 609 O O . ASN A 1 83 ? -16.693 13.377 -10.881 1.00 78.81 83 ASN A O 1
ATOM 613 N N . LEU A 1 84 ? -15.566 14.076 -12.676 1.00 80.81 84 LEU A N 1
ATOM 614 C CA . LEU A 1 84 ? -14.271 14.230 -11.985 1.00 80.81 84 LEU A CA 1
ATOM 615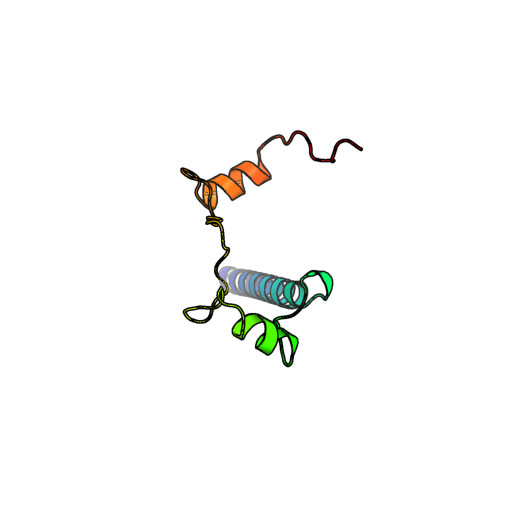 C C . LEU A 1 84 ? -14.271 15.304 -10.887 1.00 80.81 84 LEU A C 1
ATOM 617 O O . LEU A 1 84 ? -13.310 15.422 -10.124 1.00 80.81 84 LEU A O 1
ATOM 621 N N . ARG A 1 85 ? -15.325 16.112 -10.829 1.00 79.69 85 ARG A N 1
ATOM 622 C CA . ARG A 1 85 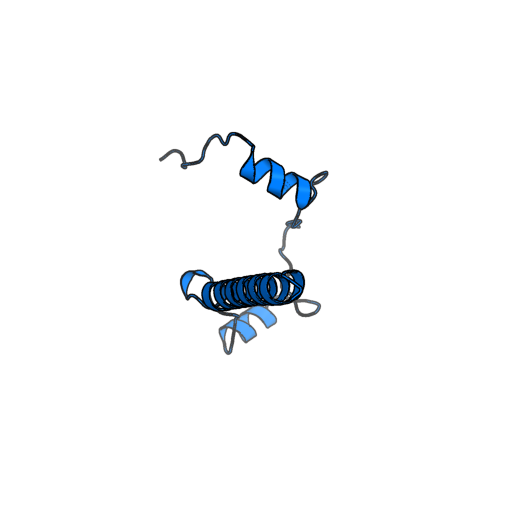? -15.541 17.128 -9.814 1.00 79.69 85 ARG A CA 1
ATOM 623 C C . ARG A 1 85 ? -16.963 16.953 -9.281 1.00 79.69 85 ARG A C 1
ATOM 625 O O . ARG A 1 85 ? -17.867 16.815 -10.103 1.00 79.69 85 ARG A O 1
ATOM 632 N N . PRO A 1 86 ? -17.161 16.945 -7.952 1.00 80.19 86 PRO A N 1
ATOM 633 C CA . PRO A 1 86 ? -18.503 16.892 -7.391 1.00 80.19 86 PRO A CA 1
ATOM 634 C C . PRO A 1 86 ? -19.303 18.117 -7.843 1.00 80.19 86 PRO A C 1
ATOM 636 O O . PRO A 1 86 ? -18.741 19.212 -7.979 1.00 80.19 86 PRO A O 1
ATOM 639 N N . GLU A 1 87 ? -20.597 17.921 -8.083 1.00 80.25 87 GLU A N 1
ATOM 640 C CA . GLU A 1 87 ? -21.534 19.029 -8.249 1.00 80.25 87 GLU A CA 1
ATOM 641 C C . GLU A 1 87 ? -21.592 19.782 -6.914 1.00 80.25 87 GLU A C 1
ATOM 643 O O . GLU A 1 87 ? -21.737 19.168 -5.855 1.00 80.25 87 GLU A O 1
ATOM 648 N N . GLY A 1 88 ? -21.294 21.081 -6.972 1.00 71.62 88 GLY A N 1
ATOM 649 C CA . GLY A 1 88 ? -21.189 21.948 -5.798 1.00 71.62 88 GLY A CA 1
ATOM 650 C C . GLY A 1 88 ? -22.537 22.386 -5.260 1.00 71.62 88 GLY A C 1
ATOM 651 O O . GLY A 1 88 ? -23.511 22.386 -6.044 1.00 71.62 88 GLY A O 1
#

Foldseek 3Di:
DDPVVVVVVVVVVVVVVVVVVVVVVCVDCVVPDDDDDPRVVVQCPDPQDDPNDGHDPDDDDPADPPDDPVNCVCCVVPPDDDCPDPDD